Protein AF-A0A7C5MNI8-F1 (afdb_monomer_lite)

Radius of gyration: 18.06 Å; chains: 1; bounding box: 47×26×44 Å

Sequence (93 aa):
MAVNSSILLNPGPVAVAPETWKAIARPAIHQRSAAFEAFFAQLQVGLQYLFQTHQPVLALAGSGTLGMEVTLRSLFAAGDKVVVQDNGKFSER

pLDDT: mean 91.75, std 10.51, range [41.34, 98.56]

Structure (mmCIF, N/CA/C/O backbone):
data_AF-A0A7C5MNI8-F1
#
_entry.id   AF-A0A7C5MNI8-F1
#
loop_
_atom_site.group_PDB
_atom_site.id
_atom_site.type_symbol
_atom_site.label_atom_id
_atom_site.label_alt_id
_atom_site.label_comp_id
_atom_site.label_asym_id
_atom_site.label_entity_id
_atom_site.label_seq_id
_atom_site.pdbx_PDB_ins_code
_atom_site.Cartn_x
_atom_site.Cartn_y
_atom_site.Cartn_z
_atom_site.occupancy
_atom_site.B_iso_or_equiv
_atom_site.auth_seq_id
_atom_site.auth_comp_id
_atom_site.auth_asym_id
_atom_site.auth_atom_id
_atom_site.pdbx_PDB_model_num
ATOM 1 N N . MET A 1 1 ? 27.104 -1.449 -9.514 1.00 41.34 1 MET A N 1
ATOM 2 C CA . MET A 1 1 ? 27.332 -1.215 -8.074 1.00 41.34 1 MET A CA 1
ATOM 3 C C . MET A 1 1 ? 26.629 -2.340 -7.333 1.00 41.34 1 MET A C 1
ATOM 5 O O . MET A 1 1 ? 25.413 -2.434 -7.437 1.00 41.34 1 MET A O 1
ATOM 9 N N . ALA A 1 2 ? 27.371 -3.277 -6.739 1.00 45.50 2 ALA A N 1
ATOM 10 C CA . ALA A 1 2 ? 26.761 -4.378 -5.997 1.00 45.50 2 ALA A CA 1
ATOM 11 C C . ALA A 1 2 ? 26.124 -3.798 -4.729 1.00 45.50 2 ALA A C 1
ATOM 13 O O . ALA A 1 2 ? 26.829 -3.273 -3.870 1.00 45.50 2 ALA A O 1
ATOM 14 N N . VAL A 1 3 ? 24.793 -3.823 -4.648 1.00 57.81 3 VAL A N 1
ATOM 15 C CA . VAL A 1 3 ? 24.085 -3.508 -3.407 1.00 57.81 3 VAL A CA 1
ATOM 16 C C . VAL A 1 3 ? 24.417 -4.642 -2.448 1.00 57.81 3 VAL A C 1
ATOM 18 O O . VAL A 1 3 ? 23.995 -5.773 -2.665 1.00 57.81 3 VAL A O 1
ATOM 21 N N . ASN A 1 4 ? 25.232 -4.359 -1.434 1.00 56.16 4 ASN A N 1
ATOM 22 C CA . ASN A 1 4 ? 25.475 -5.297 -0.348 1.00 56.16 4 ASN A CA 1
ATOM 23 C C . ASN A 1 4 ? 24.142 -5.482 0.392 1.00 56.16 4 ASN A C 1
ATOM 25 O O . ASN A 1 4 ? 23.679 -4.573 1.083 1.00 56.16 4 ASN A O 1
ATOM 29 N N . SER A 1 5 ? 23.453 -6.593 0.139 1.00 62.34 5 SER A N 1
ATOM 30 C CA . SER A 1 5 ? 22.102 -6.829 0.636 1.00 62.34 5 SER A CA 1
ATOM 31 C C . SER A 1 5 ? 22.161 -7.333 2.072 1.00 62.34 5 SER A C 1
ATOM 33 O O . SER A 1 5 ? 22.215 -8.539 2.313 1.00 62.34 5 SER A O 1
ATOM 35 N N . SER A 1 6 ? 22.145 -6.406 3.030 1.00 71.31 6 SER A N 1
ATOM 36 C CA . SER A 1 6 ? 21.831 -6.729 4.421 1.00 71.31 6 SER A CA 1
ATOM 37 C C . SER A 1 6 ? 20.478 -7.439 4.464 1.00 71.31 6 SER A C 1
ATOM 39 O O . SER A 1 6 ? 19.476 -6.900 3.989 1.00 71.31 6 SER A O 1
ATOM 41 N N . ILE A 1 7 ? 20.443 -8.658 5.002 1.00 81.88 7 ILE A N 1
ATOM 42 C CA . ILE A 1 7 ? 19.192 -9.392 5.203 1.00 81.88 7 ILE A CA 1
ATOM 43 C C . ILE A 1 7 ? 18.373 -8.626 6.250 1.00 81.88 7 ILE A C 1
ATOM 45 O O . ILE A 1 7 ? 18.787 -8.496 7.401 1.00 81.88 7 ILE A O 1
ATOM 49 N N . LEU A 1 8 ? 17.217 -8.103 5.838 1.00 83.69 8 LEU A N 1
ATOM 50 C CA .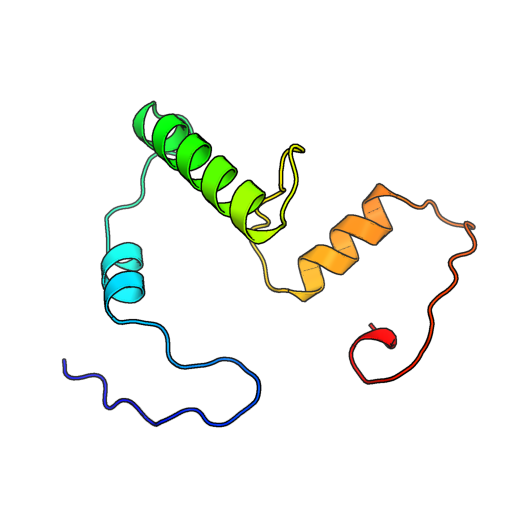 LEU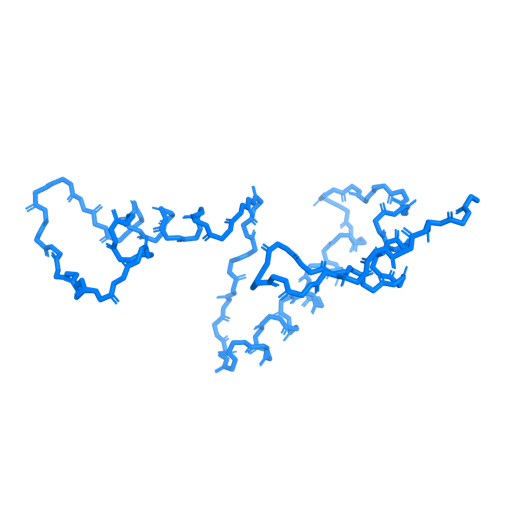 A 1 8 ? 16.263 -7.425 6.714 1.00 83.69 8 LEU A CA 1
ATOM 51 C C . LEU A 1 8 ? 15.335 -8.472 7.343 1.00 83.69 8 LEU A C 1
ATOM 53 O O . LEU A 1 8 ? 14.534 -9.084 6.640 1.00 83.69 8 LEU A O 1
ATOM 57 N N . LEU A 1 9 ? 15.473 -8.693 8.654 1.00 87.88 9 LEU A N 1
ATOM 58 C CA . LEU A 1 9 ? 14.675 -9.651 9.443 1.00 87.88 9 LEU A CA 1
ATOM 59 C C . LEU A 1 9 ? 13.678 -8.964 10.395 1.00 87.88 9 LEU A C 1
ATOM 61 O O . LEU A 1 9 ? 13.148 -9.578 11.317 1.00 87.88 9 LEU A O 1
ATOM 65 N N . ASN A 1 10 ? 13.433 -7.673 10.193 1.00 89.56 10 ASN A N 1
ATOM 66 C CA . ASN A 1 10 ? 12.384 -6.907 10.855 1.00 89.56 10 ASN A CA 1
ATOM 67 C C . ASN A 1 10 ? 11.033 -7.088 10.127 1.00 89.56 10 ASN A C 1
ATOM 69 O O . ASN A 1 10 ? 11.019 -7.391 8.935 1.00 89.56 10 ASN A O 1
ATOM 73 N N . PRO A 1 11 ? 9.887 -6.825 10.788 1.00 89.25 11 PRO A N 1
ATOM 74 C CA . PRO A 1 11 ? 8.552 -6.933 10.176 1.00 89.25 11 PRO A CA 1
ATOM 75 C C . PRO A 1 11 ? 8.292 -5.998 8.981 1.00 89.25 11 PRO A C 1
ATOM 77 O O . PRO A 1 11 ? 7.245 -6.079 8.347 1.00 89.25 11 PRO A O 1
ATOM 80 N N . GLY A 1 12 ? 9.211 -5.077 8.693 1.00 89.06 12 GLY A N 1
ATOM 81 C CA . GLY A 1 12 ? 9.118 -4.140 7.585 1.00 89.06 12 GLY A CA 1
ATOM 82 C C . GLY A 1 12 ? 9.962 -2.881 7.819 1.00 89.06 12 GLY A C 1
ATOM 83 O O . GLY A 1 12 ? 10.158 -2.491 8.975 1.00 89.06 12 GLY A O 1
ATOM 84 N N . PRO A 1 13 ? 10.460 -2.231 6.750 1.00 89.00 13 PRO A N 1
ATOM 85 C CA . PRO A 1 13 ? 10.440 -2.700 5.360 1.00 89.00 13 PRO A CA 1
ATOM 86 C C . PRO A 1 13 ? 11.341 -3.933 5.161 1.00 89.00 13 PRO A C 1
ATOM 88 O O . PRO A 1 13 ? 12.249 -4.169 5.955 1.00 89.00 13 PRO A O 1
ATOM 91 N N . VAL A 1 14 ? 11.075 -4.709 4.108 1.00 88.50 14 VAL A N 1
ATOM 92 C CA . VAL A 1 14 ? 11.856 -5.903 3.732 1.00 88.50 14 VAL A CA 1
ATOM 93 C C . VAL A 1 14 ? 12.659 -5.649 2.458 1.00 88.50 14 VAL A C 1
ATOM 95 O O . VAL A 1 14 ? 12.432 -4.665 1.751 1.00 88.50 14 VAL A O 1
ATOM 98 N N . ALA A 1 15 ? 13.606 -6.538 2.154 1.00 88.62 15 ALA A N 1
ATOM 99 C CA . ALA A 1 15 ? 14.374 -6.458 0.919 1.00 88.62 15 ALA A CA 1
ATOM 100 C C . ALA A 1 15 ? 13.447 -6.543 -0.307 1.00 88.62 15 ALA A C 1
ATOM 102 O O . ALA A 1 15 ? 12.613 -7.439 -0.422 1.00 88.62 15 ALA A O 1
ATOM 103 N N . VAL A 1 16 ? 13.605 -5.595 -1.229 1.00 88.75 16 VAL A N 1
ATOM 104 C CA . VAL A 1 16 ? 12.827 -5.521 -2.469 1.00 88.75 16 VAL A CA 1
ATOM 105 C C . VAL A 1 16 ? 13.479 -6.402 -3.536 1.00 88.75 16 VAL A C 1
ATOM 107 O O . VAL A 1 16 ? 14.699 -6.362 -3.709 1.00 88.75 16 VAL A O 1
ATOM 110 N N . ALA A 1 17 ? 12.670 -7.178 -4.263 1.00 90.06 17 ALA A N 1
ATOM 111 C CA . ALA A 1 17 ? 13.148 -8.061 -5.325 1.00 90.06 17 ALA A CA 1
ATOM 112 C C . ALA A 1 17 ? 13.924 -7.282 -6.416 1.00 90.06 17 ALA A C 1
ATOM 114 O O . ALA A 1 17 ? 13.517 -6.168 -6.777 1.00 90.06 17 ALA A O 1
ATOM 115 N N . PRO A 1 18 ? 15.014 -7.839 -6.984 1.00 91.69 18 PRO A N 1
ATOM 116 C CA . PRO A 1 18 ? 15.803 -7.173 -8.026 1.00 91.69 18 PRO A CA 1
ATOM 117 C C . PRO A 1 18 ? 14.982 -6.707 -9.239 1.00 91.69 18 PRO A C 1
ATOM 119 O O . PRO A 1 18 ? 15.281 -5.673 -9.837 1.00 91.69 18 PRO A O 1
ATOM 122 N N . GLU A 1 19 ? 13.938 -7.446 -9.606 1.00 95.50 19 GLU A N 1
ATOM 123 C CA . GLU A 1 19 ? 13.031 -7.145 -10.715 1.00 95.50 19 GLU A CA 1
ATOM 124 C C . GLU A 1 19 ? 12.256 -5.846 -10.472 1.00 95.50 19 GLU A C 1
ATOM 126 O O . GLU A 1 19 ? 12.093 -5.043 -11.393 1.00 95.50 19 GLU A O 1
ATOM 131 N N . THR A 1 20 ? 11.848 -5.595 -9.227 1.00 94.62 20 THR A N 1
ATOM 132 C CA . THR A 1 20 ? 11.163 -4.361 -8.831 1.00 94.62 20 THR A CA 1
ATOM 133 C C . THR A 1 20 ? 12.106 -3.165 -8.914 1.00 94.62 20 THR A C 1
ATOM 135 O O . THR A 1 20 ? 11.723 -2.127 -9.451 1.00 94.62 20 THR A O 1
ATOM 138 N N . TRP A 1 21 ? 13.369 -3.309 -8.491 1.00 94.06 21 TRP A N 1
ATOM 139 C CA . TRP A 1 21 ? 14.371 -2.250 -8.675 1.00 94.06 21 TRP A CA 1
ATOM 140 C C . TRP A 1 21 ? 14.604 -1.920 -10.149 1.00 94.06 21 TRP A C 1
ATOM 142 O O . TRP A 1 21 ? 14.644 -0.747 -10.524 1.00 94.06 21 TRP A O 1
ATOM 152 N N . LYS A 1 22 ? 14.695 -2.946 -11.003 1.00 96.25 22 LYS A N 1
ATOM 153 C CA . LYS A 1 22 ? 14.798 -2.760 -12.457 1.00 96.25 22 LYS A CA 1
ATOM 154 C C . LYS A 1 22 ? 13.569 -2.053 -13.032 1.00 96.25 22 LYS A C 1
ATOM 156 O O . LYS A 1 22 ? 13.720 -1.278 -13.970 1.00 96.25 22 LYS A O 1
ATOM 161 N N . ALA A 1 23 ? 12.371 -2.312 -12.503 1.00 94.81 23 ALA A N 1
A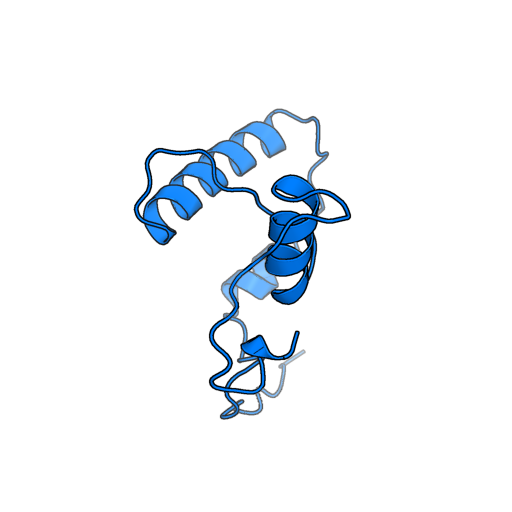TOM 162 C CA . ALA A 1 23 ? 11.146 -1.645 -12.937 1.00 94.81 23 ALA A CA 1
ATOM 163 C C . ALA A 1 23 ? 11.118 -0.162 -12.534 1.00 94.81 23 ALA A C 1
ATOM 165 O O . ALA A 1 23 ? 10.782 0.673 -13.369 1.00 94.81 23 ALA A O 1
ATOM 166 N N . ILE A 1 24 ? 11.533 0.167 -11.304 1.00 94.44 24 ILE A N 1
ATOM 167 C CA . ILE A 1 24 ? 11.628 1.553 -10.807 1.00 94.44 24 ILE A CA 1
ATOM 168 C C . ILE A 1 24 ? 12.634 2.375 -11.628 1.00 94.44 24 ILE A C 1
ATOM 170 O O . ILE A 1 24 ? 12.414 3.558 -11.859 1.00 94.44 24 ILE A O 1
ATOM 174 N N . ALA A 1 25 ? 13.715 1.753 -12.106 1.00 96.50 25 ALA A N 1
ATOM 175 C CA . ALA A 1 25 ? 14.738 2.418 -12.915 1.00 96.50 25 ALA A CA 1
ATOM 176 C C . ALA A 1 25 ? 14.304 2.739 -14.363 1.00 96.50 25 ALA A C 1
ATOM 178 O O . ALA A 1 25 ? 15.080 3.329 -15.117 1.00 96.50 25 ALA A O 1
ATOM 179 N N . ARG A 1 26 ? 13.102 2.329 -14.791 1.00 95.75 26 ARG A N 1
ATOM 180 C CA . ARG A 1 26 ? 12.598 2.616 -16.142 1.00 95.75 26 ARG A CA 1
ATOM 181 C C . ARG A 1 26 ? 12.194 4.093 -16.270 1.00 95.75 26 ARG A C 1
ATOM 183 O O . ARG A 1 26 ? 11.774 4.693 -15.283 1.00 95.75 26 ARG A O 1
ATOM 190 N N . PRO A 1 27 ? 12.261 4.680 -17.479 1.00 95.88 27 PRO A N 1
ATOM 191 C CA . PRO A 1 27 ? 11.734 6.020 -17.722 1.00 95.88 27 PRO A CA 1
ATOM 192 C C . PRO A 1 27 ? 10.261 6.142 -17.312 1.00 95.88 27 PRO A C 1
ATOM 194 O O . PRO A 1 27 ? 9.474 5.217 -17.521 1.00 95.88 27 PRO A O 1
ATOM 197 N N . ALA A 1 28 ? 9.889 7.296 -16.756 1.00 94.56 28 ALA A N 1
ATOM 198 C CA . ALA A 1 28 ? 8.510 7.569 -16.373 1.00 94.56 28 ALA A CA 1
ATOM 199 C C . ALA A 1 28 ? 7.575 7.545 -17.594 1.00 94.56 28 ALA A C 1
ATOM 201 O O . ALA A 1 28 ? 7.910 8.050 -18.667 1.00 94.56 28 ALA A O 1
ATOM 202 N N . ILE A 1 29 ? 6.381 6.983 -17.411 1.00 95.44 29 ILE A N 1
ATOM 203 C CA . ILE A 1 29 ? 5.323 6.963 -18.424 1.00 95.44 29 ILE A CA 1
ATOM 204 C C . ILE A 1 29 ? 4.430 8.185 -18.205 1.00 95.44 29 ILE A C 1
ATOM 206 O O . ILE A 1 29 ? 4.040 8.479 -17.076 1.00 95.44 29 ILE A O 1
ATOM 210 N N . HIS A 1 30 ? 4.068 8.883 -19.281 1.00 97.06 30 HIS A N 1
ATOM 211 C CA . HIS A 1 30 ? 3.108 9.981 -19.204 1.00 97.06 30 HIS A CA 1
ATOM 212 C C . HIS A 1 30 ? 1.728 9.468 -18.758 1.00 97.06 30 HIS A C 1
ATOM 214 O O . HIS A 1 30 ? 1.131 8.618 -19.420 1.00 97.06 30 HIS A O 1
ATOM 220 N N . GLN A 1 31 ? 1.187 10.025 -17.676 1.00 93.81 31 GLN A N 1
ATOM 221 C CA . GLN A 1 31 ? -0.004 9.531 -16.975 1.00 93.81 31 GLN A CA 1
ATOM 222 C C . GLN A 1 31 ? -1.323 9.630 -17.761 1.00 93.81 31 GLN A C 1
ATOM 224 O O . GLN A 1 31 ? -2.318 9.043 -17.357 1.00 93.81 31 GLN A O 1
ATOM 229 N N . ARG A 1 32 ? -1.353 10.370 -18.878 1.00 96.31 32 ARG A N 1
ATOM 230 C CA . ARG A 1 32 ? -2.511 10.428 -19.799 1.00 96.31 32 ARG A CA 1
ATOM 231 C C . ARG A 1 32 ? -2.235 9.772 -21.154 1.00 96.31 32 ARG A C 1
ATOM 233 O O . ARG A 1 32 ? -2.835 10.140 -22.154 1.00 96.31 32 ARG A O 1
ATOM 240 N N . SER A 1 33 ? -1.219 8.914 -21.230 1.00 98.06 33 SER A N 1
ATOM 241 C CA . SER A 1 33 ? -0.900 8.174 -22.454 1.00 98.06 33 SER A CA 1
ATOM 242 C C . SER A 1 33 ? -1.622 6.828 -22.484 1.00 98.06 33 SER A C 1
ATOM 244 O O . SER A 1 33 ? -1.825 6.213 -21.438 1.00 98.06 33 SER A O 1
ATOM 246 N N . ALA A 1 34 ? -1.894 6.314 -23.686 1.00 98.06 34 ALA A N 1
ATOM 247 C CA . ALA A 1 34 ? -2.446 4.969 -23.874 1.00 98.06 34 ALA A CA 1
ATOM 248 C C . ALA A 1 34 ? -1.576 3.870 -23.226 1.00 98.06 34 ALA A C 1
ATOM 250 O O . ALA A 1 34 ? -2.083 2.860 -22.747 1.00 98.06 34 ALA A O 1
ATOM 251 N N . ALA A 1 35 ? -0.255 4.081 -23.161 1.00 97.25 35 ALA A N 1
ATOM 252 C CA . ALA A 1 35 ? 0.661 3.170 -22.478 1.00 97.25 35 ALA A CA 1
ATOM 253 C C . ALA A 1 35 ? 0.399 3.109 -20.962 1.00 97.25 35 ALA A C 1
ATOM 255 O O . ALA A 1 35 ? 0.432 2.026 -20.378 1.00 97.25 35 ALA A O 1
ATOM 256 N N . PHE A 1 36 ? 0.112 4.251 -20.327 1.00 96.44 36 PHE A N 1
ATOM 257 C CA . PHE A 1 36 ? -0.251 4.289 -18.910 1.00 96.44 36 PHE A CA 1
ATOM 258 C C . PHE A 1 36 ? -1.627 3.667 -18.665 1.00 96.44 36 PHE A C 1
ATOM 260 O O . PHE A 1 36 ? -1.777 2.904 -17.719 1.00 96.44 36 PHE A O 1
ATOM 267 N N . GLU A 1 37 ? -2.608 3.937 -19.528 1.00 97.12 37 GLU A N 1
ATOM 268 C CA . GLU A 1 37 ? -3.948 3.343 -19.423 1.00 97.12 37 GLU A CA 1
ATOM 269 C C . GLU A 1 37 ? -3.894 1.810 -19.475 1.00 97.12 37 GLU A C 1
ATOM 271 O O . GLU A 1 37 ? -4.463 1.140 -18.612 1.00 97.12 37 GLU A O 1
ATOM 276 N N . ALA A 1 38 ? -3.137 1.249 -20.424 1.00 97.44 38 ALA A N 1
ATOM 277 C CA . ALA A 1 38 ? -2.935 -0.195 -20.527 1.00 97.44 38 ALA A CA 1
ATOM 278 C C . ALA A 1 38 ? -2.232 -0.774 -19.286 1.00 97.44 38 ALA A C 1
ATOM 280 O O . ALA A 1 38 ? -2.642 -1.816 -18.769 1.00 97.44 38 ALA A O 1
ATOM 281 N N . PHE A 1 39 ? -1.202 -0.089 -18.779 1.00 96.31 39 PHE A N 1
ATOM 282 C CA . PHE A 1 39 ? -0.519 -0.476 -17.543 1.00 96.31 39 PHE A CA 1
ATOM 283 C C . PHE A 1 39 ? -1.466 -0.453 -16.335 1.00 96.31 39 PHE A C 1
ATOM 285 O O . PHE A 1 39 ? -1.503 -1.407 -15.558 1.00 96.31 39 PHE A O 1
ATOM 292 N N . PHE A 1 40 ? -2.258 0.609 -16.186 1.00 96.00 40 PHE A N 1
ATOM 293 C CA . PHE A 1 40 ? -3.172 0.777 -15.062 1.00 96.00 40 PHE A CA 1
ATOM 294 C C . PHE A 1 40 ? -4.304 -0.261 -15.088 1.00 96.00 40 PHE A C 1
ATOM 296 O O . PHE A 1 40 ? -4.662 -0.803 -14.044 1.00 96.00 40 PHE A O 1
ATOM 303 N N . ALA A 1 41 ? -4.811 -0.621 -16.272 1.00 96.56 41 ALA A N 1
ATOM 304 C CA . ALA A 1 41 ? -5.786 -1.700 -16.423 1.00 96.56 41 ALA A CA 1
ATOM 305 C C . ALA A 1 41 ? -5.227 -3.062 -15.963 1.00 96.56 41 ALA A C 1
ATOM 307 O O . ALA A 1 41 ? -5.909 -3.812 -15.265 1.00 96.56 41 ALA A O 1
ATOM 308 N N . GLN A 1 42 ? -3.968 -3.367 -16.297 1.00 97.56 42 GLN A N 1
ATOM 309 C CA . GLN A 1 42 ? -3.303 -4.590 -15.828 1.00 97.56 42 GLN A CA 1
ATOM 310 C C . GLN A 1 42 ? -3.056 -4.566 -14.315 1.00 97.56 42 GLN A C 1
ATOM 312 O O . GLN A 1 42 ? -3.294 -5.570 -13.638 1.00 97.56 42 GLN A O 1
ATOM 317 N N . LEU A 1 43 ? -2.629 -3.419 -13.772 1.00 97.06 43 LEU A N 1
ATOM 318 C CA . LEU A 1 43 ? -2.485 -3.220 -12.330 1.00 97.06 43 LEU A CA 1
ATOM 319 C C . LEU A 1 43 ? -3.808 -3.508 -11.609 1.00 97.06 43 LEU A C 1
ATOM 321 O O . LEU A 1 43 ? -3.812 -4.225 -10.613 1.00 97.06 43 LEU A O 1
ATOM 325 N N . GLN A 1 44 ? -4.926 -3.003 -12.133 1.00 97.81 44 GLN A N 1
ATOM 326 C CA . GLN A 1 44 ? -6.246 -3.186 -11.536 1.00 97.81 44 GLN A CA 1
ATOM 327 C C . GLN A 1 44 ? -6.659 -4.664 -11.456 1.00 97.81 44 GLN A C 1
ATOM 329 O O . GLN A 1 44 ? -7.167 -5.090 -10.418 1.00 97.81 44 GLN A O 1
ATOM 334 N N . VAL A 1 45 ? -6.385 -5.460 -12.497 1.00 98.19 45 VAL A N 1
ATOM 335 C CA . VAL A 1 45 ? -6.617 -6.919 -12.486 1.00 98.19 45 VAL A CA 1
ATOM 336 C C . VAL A 1 45 ? -5.764 -7.597 -11.411 1.00 98.19 45 VAL A C 1
ATOM 338 O O . VAL A 1 45 ? -6.264 -8.422 -10.647 1.00 98.19 45 VAL A O 1
ATOM 341 N N . GLY A 1 46 ? -4.487 -7.218 -11.307 1.00 98.38 46 GLY A N 1
ATOM 342 C CA . GLY A 1 46 ? -3.582 -7.737 -10.279 1.00 98.38 46 GLY A CA 1
ATOM 343 C C . GLY A 1 46 ? -4.034 -7.391 -8.858 1.00 98.38 46 GLY A C 1
ATOM 344 O O . GLY A 1 46 ? -4.001 -8.248 -7.978 1.00 98.38 46 GLY A O 1
ATOM 345 N N . LEU A 1 47 ? -4.512 -6.164 -8.636 1.00 98.19 47 LEU A N 1
ATOM 346 C CA . LEU A 1 47 ? -5.050 -5.733 -7.346 1.00 98.19 47 LEU A CA 1
ATOM 347 C C . LEU A 1 47 ? -6.359 -6.455 -6.999 1.00 98.19 47 LEU A C 1
ATOM 349 O O . LEU A 1 47 ? -6.531 -6.878 -5.861 1.00 98.19 47 LEU A O 1
ATOM 353 N N . GLN A 1 48 ? -7.259 -6.645 -7.964 1.00 98.50 48 GLN A N 1
ATOM 354 C CA . GLN A 1 48 ? -8.494 -7.418 -7.776 1.00 98.50 48 GLN A CA 1
ATOM 355 C C . GLN A 1 48 ? -8.214 -8.871 -7.413 1.00 98.50 48 GLN A C 1
ATOM 357 O O . GLN A 1 48 ? -8.838 -9.407 -6.498 1.00 98.50 48 GLN A O 1
ATOM 362 N N . TYR A 1 49 ? -7.232 -9.483 -8.077 1.00 98.44 49 TYR A N 1
ATOM 363 C CA . TYR A 1 49 ? -6.739 -10.799 -7.698 1.00 98.44 49 TYR A CA 1
ATOM 364 C C . TYR A 1 49 ? -6.141 -10.783 -6.284 1.00 98.44 49 TYR A C 1
ATOM 366 O O . TYR A 1 49 ? -6.495 -11.625 -5.468 1.00 98.44 49 TYR A O 1
ATOM 374 N N . LEU A 1 50 ? -5.288 -9.814 -5.945 1.00 98.19 50 LEU A N 1
ATOM 375 C CA . LEU A 1 50 ? -4.656 -9.741 -4.623 1.00 98.19 50 LEU A CA 1
ATOM 376 C C . LEU A 1 50 ? -5.681 -9.612 -3.485 1.00 98.19 50 LEU A C 1
ATOM 378 O O . LEU A 1 50 ? -5.577 -10.311 -2.481 1.00 98.19 50 LEU A O 1
ATOM 382 N N . PHE A 1 51 ? -6.670 -8.733 -3.649 1.00 97.81 51 PHE A N 1
ATOM 383 C CA . PHE A 1 51 ? -7.714 -8.485 -2.652 1.00 97.81 51 PHE A CA 1
ATOM 384 C C . PHE A 1 51 ? -8.920 -9.425 -2.774 1.00 97.81 51 PHE A C 1
ATOM 386 O O . PHE A 1 51 ? -9.850 -9.302 -1.982 1.00 97.81 51 PHE A O 1
ATOM 393 N N . GLN A 1 52 ? -8.914 -10.347 -3.745 1.00 98.56 52 GLN A N 1
ATOM 394 C CA . GLN A 1 52 ? -10.008 -11.287 -4.017 1.00 98.56 52 GLN A CA 1
ATOM 395 C C . GLN A 1 52 ? -11.369 -10.576 -4.143 1.00 98.56 52 GLN A C 1
ATOM 397 O O . GLN A 1 52 ? -12.351 -10.931 -3.494 1.00 98.56 52 GLN A O 1
ATOM 402 N N . THR A 1 53 ? -11.421 -9.533 -4.974 1.00 98.25 53 THR A N 1
ATOM 403 C CA . THR A 1 53 ? -12.615 -8.702 -5.177 1.00 98.25 53 THR A CA 1
ATOM 404 C C . THR A 1 53 ? -12.879 -8.441 -6.654 1.00 98.25 53 THR A C 1
ATOM 406 O O . THR A 1 53 ? -11.960 -8.402 -7.468 1.00 98.25 53 THR A O 1
ATOM 409 N N . HIS A 1 54 ? -14.145 -8.213 -6.999 1.00 97.62 54 HIS A N 1
ATOM 410 C CA . HIS A 1 54 ? -14.553 -7.740 -8.326 1.00 97.62 54 HIS A CA 1
ATOM 411 C C . HIS A 1 54 ? -14.654 -6.209 -8.410 1.00 97.62 54 HIS A C 1
ATOM 413 O O . HIS A 1 54 ? -14.843 -5.664 -9.495 1.00 97.62 54 HIS A O 1
ATOM 419 N N . GLN A 1 55 ? -14.542 -5.503 -7.281 1.00 97.56 55 GLN A N 1
ATOM 420 C CA . GLN A 1 55 ? -14.626 -4.042 -7.240 1.00 97.56 55 GLN A CA 1
ATOM 421 C C . GLN A 1 55 ? -13.304 -3.388 -7.675 1.00 97.56 55 GLN A C 1
ATOM 423 O O . GLN A 1 55 ? -12.244 -4.017 -7.587 1.00 97.56 55 GLN A O 1
ATOM 428 N N . PRO A 1 56 ? -13.324 -2.131 -8.152 1.00 96.25 56 PRO A N 1
ATOM 429 C CA . PRO A 1 56 ? -12.105 -1.347 -8.327 1.00 96.25 56 PRO A CA 1
ATOM 430 C C . PRO A 1 56 ? -11.315 -1.238 -7.015 1.00 96.25 56 PRO A C 1
ATOM 432 O O . PRO A 1 56 ? -11.897 -1.168 -5.934 1.00 96.25 56 PRO A O 1
ATOM 435 N N . VAL A 1 57 ? -9.985 -1.196 -7.110 1.00 97.06 57 VAL A N 1
ATOM 436 C CA . VAL A 1 57 ? -9.080 -1.107 -5.956 1.00 97.06 57 VAL A CA 1
ATOM 437 C C . VAL A 1 57 ? -8.265 0.165 -6.104 1.00 97.06 57 VAL A C 1
ATOM 439 O O . VAL A 1 57 ? -7.597 0.374 -7.113 1.00 97.06 57 VAL A O 1
ATOM 442 N N . LEU A 1 58 ? -8.313 1.027 -5.094 1.00 94.38 58 LEU A N 1
ATOM 443 C CA . LEU A 1 58 ? -7.626 2.311 -5.141 1.00 94.38 58 LEU A CA 1
ATOM 444 C C . LEU A 1 58 ? -6.121 2.130 -4.903 1.00 94.38 58 LEU A C 1
ATOM 446 O O . LEU A 1 58 ? -5.696 1.722 -3.823 1.00 94.38 58 LEU A O 1
ATOM 450 N N . ALA A 1 59 ? -5.310 2.479 -5.902 1.00 93.94 59 ALA A N 1
ATOM 451 C CA . ALA A 1 59 ? -3.863 2.606 -5.759 1.00 93.94 59 ALA A CA 1
ATOM 452 C C . ALA A 1 59 ? -3.518 4.011 -5.240 1.00 93.94 59 ALA A C 1
ATOM 454 O O . ALA A 1 59 ? -3.582 4.993 -5.980 1.00 93.94 59 ALA A O 1
ATOM 455 N N . LEU A 1 60 ? -3.172 4.113 -3.955 1.00 94.88 60 LEU A N 1
ATOM 456 C CA . LEU A 1 60 ? -2.858 5.384 -3.299 1.00 94.88 60 LEU A CA 1
ATOM 457 C C . LEU A 1 60 ? -1.353 5.670 -3.344 1.00 94.88 60 LEU A C 1
ATOM 459 O O . LEU A 1 60 ? -0.532 4.807 -3.037 1.00 94.88 60 LEU A O 1
ATOM 463 N N . ALA A 1 61 ? -0.987 6.906 -3.683 1.00 93.94 61 ALA A N 1
ATOM 464 C CA . ALA A 1 61 ? 0.402 7.359 -3.715 1.00 93.94 61 ALA A CA 1
ATOM 465 C C . ALA A 1 61 ? 0.902 7.733 -2.305 1.00 93.94 61 ALA A C 1
ATOM 467 O O . ALA A 1 61 ? 1.104 8.905 -1.993 1.00 93.94 61 ALA A O 1
ATOM 468 N N . GLY A 1 62 ? 1.084 6.735 -1.437 1.00 94.31 62 GLY A N 1
ATOM 469 C CA . GLY A 1 62 ? 1.598 6.936 -0.083 1.00 94.31 62 GLY A CA 1
ATOM 470 C C . GLY A 1 62 ? 1.923 5.639 0.652 1.00 94.31 62 GLY A C 1
ATOM 471 O O . GLY A 1 62 ? 1.922 4.555 0.075 1.00 94.31 62 GLY A O 1
ATOM 472 N N . SER A 1 63 ? 2.242 5.762 1.940 1.00 92.00 63 SER A N 1
ATOM 473 C CA . SER A 1 63 ? 2.526 4.612 2.807 1.00 92.00 63 SER A CA 1
ATOM 474 C C . SER A 1 63 ? 1.242 3.910 3.270 1.00 92.00 63 SER A C 1
ATOM 476 O O . SER A 1 63 ? 0.140 4.410 3.051 1.00 92.00 63 SER A O 1
ATOM 478 N N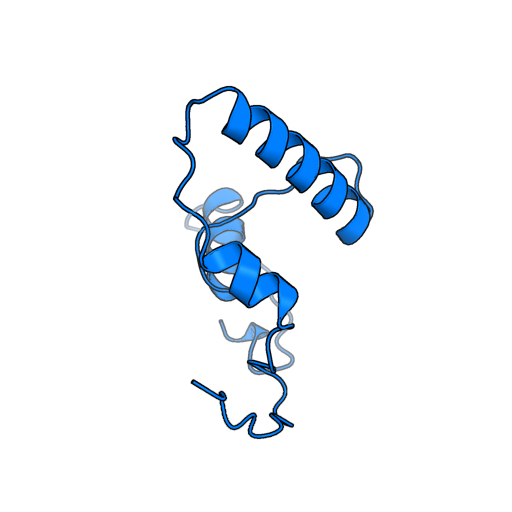 . GLY A 1 64 ? 1.371 2.773 3.965 1.00 88.62 64 GLY A N 1
ATOM 479 C CA . GLY A 1 64 ? 0.219 1.998 4.449 1.00 88.62 64 GLY A CA 1
ATOM 480 C C . GLY A 1 64 ? -0.778 2.803 5.296 1.00 88.62 64 GLY A C 1
ATOM 481 O O . GLY A 1 64 ? -1.983 2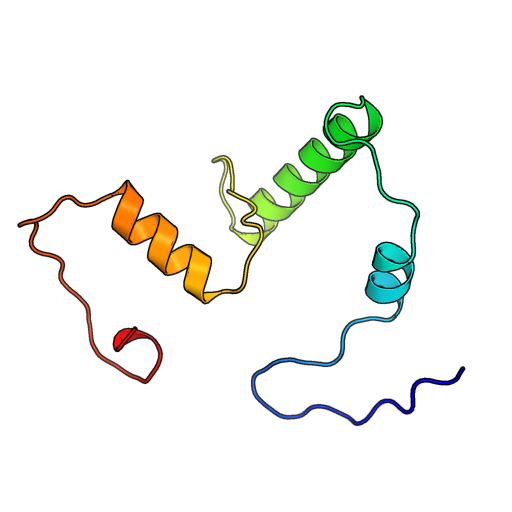.634 5.138 1.00 88.62 64 GLY A O 1
ATOM 482 N N . THR A 1 65 ? -0.304 3.738 6.128 1.00 92.50 65 THR A N 1
ATOM 483 C CA . THR A 1 65 ? -1.177 4.576 6.973 1.00 92.50 65 THR A CA 1
ATOM 484 C C . THR A 1 65 ? -2.094 5.491 6.157 1.00 92.50 65 THR A C 1
ATOM 486 O O . THR A 1 65 ? -3.213 5.760 6.588 1.00 92.50 65 THR A O 1
ATOM 489 N N . LEU A 1 66 ? -1.680 5.914 4.953 1.00 95.38 66 LEU A N 1
ATOM 490 C CA . LEU A 1 66 ? -2.520 6.753 4.090 1.00 95.38 66 LEU A CA 1
ATOM 491 C C . LEU A 1 66 ? -3.823 6.039 3.705 1.00 95.38 66 LEU A C 1
ATOM 493 O O . LEU A 1 66 ? -4.861 6.682 3.596 1.00 95.38 66 LEU A O 1
ATOM 497 N N . GLY A 1 67 ? -3.791 4.713 3.535 1.00 94.00 67 GLY A N 1
ATOM 498 C CA . GLY A 1 67 ? -4.996 3.935 3.241 1.00 94.00 67 GLY A CA 1
ATOM 499 C C . GLY A 1 67 ? -6.047 4.042 4.345 1.00 94.00 67 GLY A C 1
ATOM 500 O O . GLY A 1 67 ? -7.231 4.214 4.056 1.00 94.00 67 GLY A O 1
ATOM 501 N N . MET A 1 68 ? -5.614 4.009 5.606 1.00 92.94 68 MET A N 1
ATOM 502 C CA . MET A 1 68 ? -6.509 4.179 6.749 1.00 92.94 68 MET A CA 1
ATOM 503 C C . MET A 1 68 ? -7.051 5.614 6.832 1.00 92.94 68 MET A C 1
ATOM 505 O O . MET A 1 68 ? -8.264 5.790 6.945 1.00 92.94 68 MET A O 1
ATOM 509 N N . GLU A 1 69 ? -6.203 6.631 6.654 1.00 93.81 69 GLU A N 1
ATOM 510 C CA . GLU A 1 69 ? -6.641 8.034 6.675 1.00 93.81 69 GLU A CA 1
ATOM 511 C C . GLU A 1 69 ? -7.660 8.345 5.566 1.00 93.81 69 GLU A C 1
ATOM 513 O O . GLU A 1 69 ? -8.715 8.923 5.838 1.00 93.81 69 GLU A O 1
ATOM 518 N N . VAL A 1 70 ? -7.391 7.910 4.328 1.00 95.94 70 VAL A N 1
ATOM 519 C CA . VAL A 1 70 ? -8.317 8.075 3.195 1.00 95.94 70 VAL A CA 1
ATOM 520 C C . VAL A 1 70 ? -9.650 7.389 3.479 1.00 95.94 70 VAL A C 1
ATOM 522 O O . VAL A 1 70 ? -10.699 7.966 3.196 1.00 95.94 70 VAL A O 1
ATOM 525 N N . THR A 1 71 ? -9.630 6.194 4.073 1.00 93.69 71 THR A N 1
ATOM 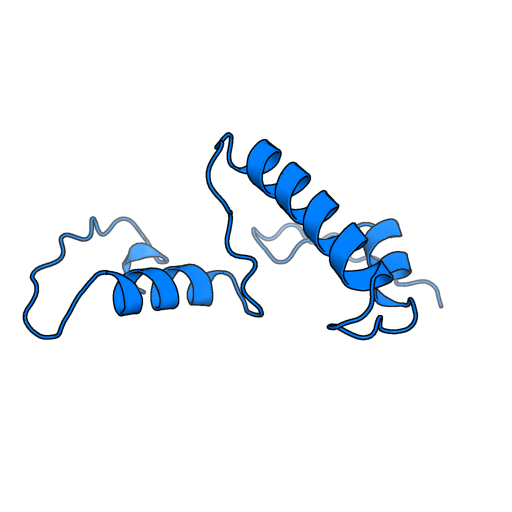526 C CA . THR A 1 71 ? -10.851 5.448 4.410 1.00 93.69 71 THR A CA 1
ATOM 527 C C . THR A 1 71 ? -11.699 6.209 5.428 1.00 93.69 71 THR A C 1
ATOM 529 O O . THR A 1 71 ? -12.879 6.451 5.178 1.00 93.69 71 THR A O 1
ATOM 532 N N . LEU A 1 72 ? -11.103 6.655 6.538 1.00 93.31 72 LEU A N 1
ATOM 533 C CA . LEU A 1 72 ? -11.827 7.386 7.582 1.00 93.31 72 LEU A CA 1
ATOM 534 C C . LEU A 1 72 ? -12.400 8.709 7.064 1.00 93.31 72 LEU A C 1
ATOM 536 O O . LEU A 1 72 ? -13.568 9.010 7.298 1.00 93.31 72 LEU A O 1
ATOM 540 N N . ARG A 1 73 ? -11.596 9.478 6.320 1.00 94.31 73 ARG A N 1
ATOM 541 C CA . ARG A 1 73 ? -11.999 10.782 5.768 1.00 94.31 73 ARG A CA 1
ATOM 542 C C . ARG A 1 73 ? -13.062 10.681 4.678 1.00 94.31 73 ARG A C 1
ATOM 544 O O . ARG A 1 73 ? -13.782 11.651 4.467 1.00 94.31 73 ARG A O 1
ATOM 551 N N . SER A 1 74 ? -13.139 9.551 3.977 1.00 95.75 74 SER A N 1
ATOM 552 C CA . SER A 1 74 ? -14.112 9.352 2.895 1.00 95.75 74 SER A CA 1
ATOM 553 C C . SER A 1 74 ? -15.446 8.793 3.387 1.00 95.75 74 SER A C 1
ATOM 555 O O . SER A 1 74 ? -16.462 9.014 2.735 1.00 95.75 74 SER A O 1
ATOM 557 N N . LEU A 1 75 ? -15.449 8.051 4.500 1.00 96.31 75 LEU A N 1
ATOM 558 C CA . LEU A 1 75 ? -16.640 7.354 4.997 1.00 96.31 75 LEU A CA 1
ATOM 559 C C . LEU A 1 75 ? -17.371 8.086 6.126 1.00 96.31 75 LEU A C 1
ATOM 561 O O . LEU A 1 75 ? -18.561 7.842 6.305 1.00 96.31 75 LEU A O 1
ATOM 565 N N . PHE A 1 76 ? -16.688 8.951 6.879 1.00 96.75 76 PHE A N 1
ATOM 566 C CA . PHE A 1 76 ? -17.243 9.563 8.088 1.00 96.75 76 PHE A CA 1
ATOM 567 C C . PHE A 1 76 ? -17.128 11.087 8.082 1.00 96.75 76 PHE A C 1
ATOM 569 O O . PHE A 1 76 ? -16.180 11.668 7.547 1.00 96.75 76 PHE A O 1
ATOM 576 N N . ALA A 1 77 ? -18.088 11.732 8.738 1.00 96.62 77 ALA A N 1
ATOM 577 C CA . ALA A 1 77 ? -18.118 13.164 8.984 1.00 96.62 77 ALA A CA 1
ATOM 578 C C . ALA A 1 77 ? -17.791 13.497 10.449 1.00 96.62 77 ALA A C 1
ATOM 580 O O . ALA A 1 77 ? -17.765 12.647 11.342 1.00 96.62 77 ALA A O 1
ATOM 581 N N . ALA A 1 78 ? -17.540 14.781 10.714 1.00 95.12 78 ALA A N 1
ATOM 582 C CA . ALA A 1 78 ? -17.353 15.256 12.078 1.00 95.12 78 ALA A CA 1
ATOM 583 C C . ALA A 1 78 ? -18.621 15.008 12.913 1.00 95.12 78 ALA A C 1
ATOM 585 O O . ALA A 1 78 ? -19.708 15.440 12.540 1.00 95.12 78 ALA A O 1
ATOM 586 N N . GLY A 1 79 ? -18.460 14.345 14.060 1.00 95.81 79 GLY A N 1
ATOM 587 C CA . GLY A 1 79 ? -19.559 13.985 14.960 1.00 95.81 79 GLY A CA 1
ATOM 588 C C . GLY A 1 79 ? -20.057 12.544 14.814 1.00 95.81 79 GLY A C 1
ATOM 589 O O . GLY A 1 79 ? -20.756 12.070 15.713 1.00 95.81 79 GLY A O 1
ATOM 590 N N . ASP A 1 80 ? -19.657 11.827 13.759 1.00 97.31 80 ASP A N 1
ATOM 591 C CA . ASP A 1 80 ? -19.948 10.399 13.635 1.00 97.31 80 ASP A CA 1
ATOM 592 C C . ASP A 1 80 ? -19.232 9.596 14.725 1.00 97.31 80 ASP A C 1
ATOM 594 O O . ASP A 1 80 ? -18.107 9.896 15.135 1.00 97.31 80 ASP A O 1
ATOM 598 N N . LYS A 1 81 ? -19.897 8.542 15.203 1.00 96.19 81 LYS A N 1
ATOM 599 C CA . LYS A 1 81 ? -19.320 7.605 16.169 1.00 96.19 81 LYS A CA 1
ATOM 600 C C . LYS A 1 81 ? -18.756 6.402 15.427 1.00 96.19 81 LYS A C 1
ATOM 602 O O . LYS A 1 81 ? -19.498 5.694 14.752 1.00 96.19 81 LYS A O 1
ATOM 607 N N . VAL A 1 82 ? -17.465 6.145 15.612 1.00 94.25 82 VAL A N 1
ATOM 608 C CA . VAL A 1 82 ? -16.753 5.004 15.024 1.00 94.25 82 VAL A CA 1
ATOM 609 C C . VAL A 1 82 ? -16.280 4.085 16.145 1.00 94.25 82 VAL A C 1
ATOM 611 O O . VAL A 1 82 ? -15.745 4.550 17.150 1.00 94.25 82 VAL A O 1
ATOM 614 N N . VAL A 1 83 ? -16.492 2.779 15.986 1.00 94.62 83 VAL A N 1
ATOM 615 C CA . VAL A 1 83 ? -15.979 1.766 16.917 1.00 94.62 83 VAL A CA 1
ATOM 616 C C . VAL A 1 83 ? -14.635 1.272 16.400 1.00 94.62 83 VAL A C 1
ATOM 618 O O . VAL A 1 83 ? -14.551 0.775 15.279 1.00 94.62 83 VAL A O 1
ATOM 621 N N . VAL A 1 84 ? -13.599 1.379 17.230 1.00 93.44 84 VAL A N 1
ATOM 622 C CA . VAL A 1 84 ? -12.260 0.849 16.950 1.00 93.44 84 VAL A CA 1
ATOM 623 C C . VAL A 1 84 ? -11.918 -0.155 18.039 1.00 93.44 84 VAL A C 1
ATOM 625 O O . VAL A 1 84 ? -11.934 0.175 19.224 1.00 93.44 84 VAL A O 1
ATOM 628 N N . GLN A 1 85 ? -11.634 -1.395 17.646 1.00 94.25 85 GLN A N 1
ATOM 629 C CA . GLN A 1 85 ? -11.088 -2.376 18.573 1.00 94.25 85 GLN A CA 1
ATOM 630 C C . GLN A 1 85 ? -9.600 -2.092 18.754 1.00 94.25 85 GLN A C 1
ATOM 632 O O . GLN A 1 85 ? -8.816 -2.302 17.831 1.00 94.25 85 GLN A O 1
ATOM 637 N N . ASP A 1 86 ? -9.220 -1.639 19.945 1.00 95.25 86 ASP A N 1
ATOM 638 C CA . ASP A 1 86 ? -7.818 -1.405 20.263 1.00 95.25 86 ASP A CA 1
ATOM 639 C C . ASP A 1 86 ? -7.128 -2.704 20.701 1.00 95.25 86 ASP A C 1
ATOM 641 O O . ASP A 1 86 ? -7.479 -3.302 21.721 1.00 95.25 86 ASP A O 1
ATOM 645 N N . ASN A 1 87 ? -6.182 -3.180 19.891 1.00 95.06 87 ASN A N 1
ATOM 646 C CA . ASN A 1 87 ? -5.444 -4.420 20.124 1.00 95.06 87 ASN A CA 1
ATOM 647 C C . ASN A 1 87 ? -3.949 -4.328 19.767 1.00 95.06 87 ASN A C 1
ATOM 649 O O . ASN A 1 87 ? -3.276 -5.359 19.679 1.00 95.06 87 ASN A O 1
ATOM 653 N N . GLY A 1 88 ? -3.409 -3.121 19.573 1.00 95.19 88 GLY A N 1
ATOM 654 C CA . GLY A 1 88 ? -1.984 -2.921 19.339 1.00 95.19 88 GLY A CA 1
ATOM 655 C C . GLY A 1 88 ? -1.637 -1.599 18.660 1.00 95.19 88 GLY A C 1
ATOM 656 O O . GLY A 1 88 ? -2.467 -0.737 18.402 1.00 95.19 88 GLY A O 1
ATOM 657 N N . LYS A 1 89 ? -0.363 -1.442 18.286 1.00 91.56 89 LYS A N 1
ATOM 658 C CA . LYS A 1 89 ? 0.158 -0.137 17.850 1.00 91.56 89 LYS A CA 1
ATOM 659 C C . LYS A 1 89 ? -0.470 0.423 16.563 1.00 91.56 89 LYS A C 1
ATOM 661 O O . LYS A 1 89 ? -0.291 1.599 16.253 1.00 91.56 89 LYS A O 1
ATOM 666 N N . PHE A 1 90 ? -1.137 -0.407 15.765 1.00 91.50 90 PHE A N 1
ATOM 667 C CA . PHE A 1 90 ? -1.814 0.042 14.547 1.00 91.50 90 PHE A CA 1
ATOM 668 C C . PHE A 1 90 ? -3.242 0.536 14.798 1.00 91.50 90 PHE A C 1
ATOM 670 O O . PHE A 1 90 ? -3.664 1.420 14.065 1.00 91.50 90 PHE A O 1
ATOM 677 N N . SER A 1 91 ? -3.947 0.030 15.817 1.00 90.69 91 SER A N 1
ATOM 678 C CA . SER A 1 91 ? -5.291 0.503 16.186 1.00 90.69 91 SER A CA 1
ATOM 679 C C . SER A 1 91 ? -5.279 1.841 16.925 1.00 90.69 91 SER A C 1
ATOM 681 O O . SER A 1 91 ? -6.285 2.537 16.924 1.00 90.69 91 SER A O 1
ATOM 683 N N . GLU A 1 92 ? -4.139 2.227 17.507 1.00 88.12 92 GLU A N 1
ATOM 684 C CA . GLU A 1 92 ? -3.925 3.562 18.092 1.00 88.12 92 GLU A CA 1
ATOM 685 C C . GLU A 1 92 ? -3.804 4.694 17.052 1.00 88.12 92 GLU A C 1
ATOM 687 O O . GLU A 1 92 ? -3.670 5.859 17.435 1.00 88.12 92 GLU A O 1
ATOM 692 N N . ARG A 1 93 ? -3.728 4.366 15.756 1.00 75.31 93 ARG A N 1
ATOM 693 C CA . ARG A 1 93 ? -3.527 5.346 14.683 1.00 75.31 93 ARG A CA 1
ATOM 694 C C . ARG A 1 93 ? -4.839 5.824 14.087 1.00 75.31 93 ARG A C 1
ATOM 696 O O . ARG A 1 93 ? -5.791 5.020 14.033 1.00 75.31 93 ARG A O 1
#

Foldseek 3Di:
DDDPDDADPDPDDGDDDPVVVVVVPDDDDDCPDPVNVVVVVVVQVVVCVVVVHPDGDDDDPDDPVVVVVCVDVVPDDPPDDDDFDDDDDVSVD

Secondary structure (DSSP, 8-state):
---------SSSS-PPPHHHHHHHTSPPPPTTSHHHHHHHHHHHHHHHHHHT-SS-----SS-HHHHHHHHHHHH--TT--------STTTT-